Protein AF-A0A9D1NUB8-F1 (afdb_monomer_lite)

InterPro domains:
  IPR002508 N-acetylmuramoyl-L-alanine amidase, catalytic domain [PF01520] (4-63)
  IPR002508 N-acetylmuramoyl-L-alanine amidase, catalytic domain [cd02696] (1-63)
  IPR050695 N-acetylmuramoyl-L-alanine amidase 3 [PTHR30404] (4-66)

Secondary structure (DSSP, 8-state):
-HHHH-PPP--PPP-S--TTTTT-SS---------TTSHHHHHHHT-HHHHHHHHHHHHHHHHHHH-

Sequence (67 aa):
LCASTGTRNRGVMTTDTMSGINWSTIPVTIVEMGFMTNQTEDLNMASDSYQQKIAKGIADGIDQYYA

Organism: NCBI:txid2840913

pLDDT: mean 95.92, std 2.16, range [87.81, 98.5]

Structure (mmCIF, N/CA/C/O backbone):
data_AF-A0A9D1NUB8-F1
#
_entry.id   AF-A0A9D1NUB8-F1
#
loop_
_atom_site.group_PDB
_atom_site.id
_atom_site.type_symbol
_atom_site.label_atom_id
_atom_site.label_alt_id
_atom_site.label_comp_id
_atom_site.label_asym_id
_atom_site.label_entity_id
_atom_site.label_seq_id
_atom_site.pdbx_PDB_ins_code
_atom_site.Cartn_x
_atom_site.Cartn_y
_atom_site.Cartn_z
_atom_site.occupancy
_atom_site.B_iso_or_equiv
_atom_site.auth_seq_id
_atom_site.auth_comp_id
_atom_site.auth_asym_id
_atom_site.auth_atom_id
_atom_site.pdbx_PDB_model_num
ATOM 1 N N . LEU A 1 1 ? -6.509 2.807 -3.610 1.00 91.94 1 LEU A N 1
ATOM 2 C CA . LEU A 1 1 ? -6.377 2.975 -2.138 1.00 91.94 1 LEU A CA 1
ATOM 3 C C . LEU A 1 1 ? -7.018 4.261 -1.609 1.00 91.94 1 LEU A C 1
ATOM 5 O O . LEU A 1 1 ? -8.045 4.140 -0.961 1.00 91.94 1 LEU A O 1
ATOM 9 N N . CYS A 1 2 ? -6.495 5.464 -1.901 1.00 95.50 2 CYS A N 1
ATOM 10 C CA . CYS A 1 2 ? -6.960 6.712 -1.255 1.00 95.50 2 CYS A CA 1
ATOM 11 C C . CYS A 1 2 ? -8.472 6.969 -1.388 1.00 95.50 2 CYS A C 1
ATOM 13 O O . CYS A 1 2 ? -9.117 7.363 -0.425 1.00 95.50 2 CYS A O 1
ATOM 15 N N . ALA A 1 3 ? -9.060 6.685 -2.555 1.00 95.88 3 ALA A N 1
ATOM 16 C CA . ALA A 1 3 ? -10.506 6.806 -2.761 1.00 95.88 3 ALA A CA 1
ATOM 17 C C . ALA A 1 3 ? -11.330 5.829 -1.897 1.00 95.88 3 ALA A C 1
ATOM 19 O O . ALA A 1 3 ? -12.438 6.156 -1.492 1.00 95.88 3 ALA A O 1
ATOM 20 N N . SER A 1 4 ? -10.784 4.646 -1.592 1.00 95.88 4 SER A N 1
ATOM 21 C CA . SER A 1 4 ? -11.448 3.619 -0.777 1.00 95.88 4 SER A CA 1
ATOM 22 C C . SER A 1 4 ? -11.394 3.948 0.719 1.00 95.88 4 SER A C 1
ATOM 24 O O . SER A 1 4 ? -12.355 3.731 1.457 1.00 95.88 4 SER A O 1
ATOM 26 N N . THR A 1 5 ? -10.268 4.490 1.185 1.00 95.00 5 THR A N 1
ATOM 27 C CA . THR A 1 5 ? -10.020 4.771 2.608 1.00 95.00 5 THR A CA 1
ATOM 28 C C . THR A 1 5 ? -10.414 6.188 3.022 1.00 95.00 5 THR A C 1
ATOM 30 O O . THR A 1 5 ? -10.658 6.427 4.201 1.00 95.00 5 THR A O 1
ATOM 33 N N . GLY A 1 6 ? -10.481 7.128 2.074 1.00 95.56 6 GLY A N 1
ATOM 34 C CA . GLY A 1 6 ? -10.661 8.555 2.347 1.00 95.56 6 GLY A CA 1
ATOM 35 C C . GLY A 1 6 ? -9.394 9.248 2.859 1.00 95.56 6 GLY A C 1
ATOM 36 O O . GLY A 1 6 ? -9.466 10.383 3.326 1.00 95.56 6 GLY A O 1
ATOM 37 N N . THR A 1 7 ? -8.231 8.589 2.793 1.00 94.50 7 THR A N 1
ATOM 38 C CA . THR A 1 7 ? -6.964 9.185 3.234 1.00 94.50 7 THR A CA 1
ATOM 39 C C . THR A 1 7 ? -6.502 10.288 2.297 1.00 94.50 7 THR A C 1
ATOM 41 O O . THR A 1 7 ? -6.783 10.296 1.095 1.00 94.50 7 THR A O 1
ATOM 44 N N . ARG A 1 8 ? -5.720 11.222 2.849 1.00 95.75 8 ARG A N 1
ATOM 45 C CA . ARG A 1 8 ? -5.048 12.242 2.049 1.00 95.75 8 ARG A CA 1
ATOM 46 C C . ARG A 1 8 ? -4.121 11.568 1.035 1.00 95.75 8 ARG A C 1
ATOM 48 O O . ARG A 1 8 ? -3.168 10.895 1.413 1.00 95.75 8 ARG A O 1
ATOM 55 N N . ASN A 1 9 ? -4.352 11.832 -0.247 1.00 96.56 9 ASN A N 1
ATOM 56 C CA . ASN A 1 9 ? -3.451 11.400 -1.306 1.00 96.56 9 ASN A CA 1
ATOM 57 C C . ASN A 1 9 ? -2.140 12.202 -1.239 1.00 96.56 9 ASN A C 1
ATOM 59 O O . ASN A 1 9 ? -2.144 13.425 -1.400 1.00 96.56 9 ASN A O 1
ATOM 63 N N . ARG A 1 10 ? -1.026 11.513 -0.977 1.00 96.69 10 ARG A N 1
ATOM 64 C CA . ARG A 1 10 ? 0.324 12.100 -0.912 1.00 96.69 10 ARG A CA 1
ATOM 65 C C . ARG A 1 10 ? 1.105 11.973 -2.224 1.00 96.69 10 ARG A C 1
ATOM 67 O O . ARG A 1 10 ? 2.237 12.440 -2.289 1.00 96.69 10 ARG A O 1
ATOM 74 N N . GLY A 1 11 ? 0.494 11.395 -3.255 1.00 96.31 11 GLY A N 1
ATOM 75 C CA . GLY A 1 11 ? 1.121 11.142 -4.545 1.00 96.31 11 GLY A CA 1
ATOM 76 C C . GLY A 1 11 ? 1.988 9.884 -4.559 1.00 96.31 11 GLY A C 1
ATOM 77 O O . GLY A 1 11 ? 2.102 9.164 -3.568 1.00 96.31 11 GLY A O 1
ATOM 78 N N . VAL A 1 12 ? 2.582 9.631 -5.723 1.00 95.50 12 VAL A N 1
ATOM 79 C CA . VAL A 1 12 ? 3.523 8.532 -5.955 1.00 95.50 12 VAL A CA 1
ATOM 80 C C . VAL A 1 12 ? 4.939 9.085 -5.875 1.00 95.50 12 VAL A C 1
ATOM 82 O O . VAL A 1 12 ? 5.241 10.111 -6.484 1.00 95.50 12 VAL A O 1
ATOM 85 N N . MET A 1 13 ? 5.806 8.397 -5.137 1.00 94.88 13 MET A N 1
ATOM 86 C CA . MET A 1 13 ? 7.241 8.659 -5.130 1.00 94.88 13 MET A CA 1
ATOM 87 C C . MET A 1 13 ? 7.939 7.617 -6.001 1.00 94.88 13 MET A C 1
ATOM 89 O O . MET A 1 13 ? 7.742 6.420 -5.813 1.00 94.88 13 MET A O 1
ATOM 93 N N . THR A 1 14 ? 8.760 8.074 -6.941 1.00 94.31 14 THR A N 1
ATOM 94 C CA . THR A 1 14 ? 9.574 7.209 -7.802 1.00 94.31 14 THR A CA 1
ATOM 95 C C . THR A 1 14 ? 11.004 7.167 -7.282 1.00 94.31 14 THR A C 1
ATOM 97 O O . THR A 1 14 ? 11.624 8.216 -7.104 1.00 94.31 14 THR A O 1
ATOM 100 N N . THR A 1 15 ? 11.532 5.971 -7.038 1.00 93.56 15 THR A N 1
ATOM 101 C CA . THR A 1 15 ? 12.924 5.765 -6.626 1.00 93.56 15 THR A CA 1
ATOM 102 C C . THR A 1 15 ? 13.404 4.380 -7.046 1.00 93.56 15 THR A C 1
ATOM 104 O O . THR A 1 15 ? 12.645 3.422 -6.946 1.00 93.56 15 THR A O 1
ATOM 107 N N . ASP A 1 16 ? 14.673 4.275 -7.444 1.00 90.81 16 ASP A N 1
ATOM 108 C CA . ASP A 1 16 ? 15.340 3.008 -7.786 1.00 90.81 16 ASP A CA 1
ATOM 109 C C . ASP A 1 16 ? 16.371 2.588 -6.723 1.00 90.81 16 ASP A C 1
ATOM 111 O O . ASP A 1 16 ? 17.079 1.595 -6.872 1.00 90.81 16 ASP A O 1
ATOM 115 N N . THR A 1 17 ? 16.504 3.350 -5.633 1.00 93.69 17 THR A N 1
ATOM 116 C CA . THR A 1 17 ? 17.546 3.118 -4.614 1.00 93.69 17 THR A CA 1
ATOM 117 C C . THR A 1 17 ? 17.050 2.332 -3.407 1.00 93.69 17 THR A C 1
ATOM 119 O O . THR A 1 17 ? 17.838 1.962 -2.538 1.00 93.69 17 THR A O 1
ATOM 122 N N . MET A 1 18 ? 15.746 2.067 -3.330 1.00 93.12 18 MET A N 1
ATOM 123 C CA . MET A 1 18 ? 15.140 1.405 -2.184 1.00 93.12 18 MET A CA 1
ATOM 124 C C . MET A 1 18 ? 15.244 -0.118 -2.312 1.00 93.12 18 MET A C 1
ATOM 126 O O . MET A 1 18 ? 14.663 -0.715 -3.218 1.00 93.12 18 MET A O 1
ATOM 130 N N . SER A 1 19 ? 15.927 -0.745 -1.349 1.00 92.06 19 SER A N 1
ATOM 131 C CA . SER A 1 19 ? 16.208 -2.190 -1.305 1.00 92.06 19 SER A CA 1
ATOM 132 C C . SER A 1 19 ? 14.971 -3.084 -1.443 1.00 92.06 19 SER A C 1
ATOM 134 O O . SER A 1 19 ? 15.078 -4.226 -1.873 1.00 92.06 19 SER A O 1
ATOM 136 N N . GLY A 1 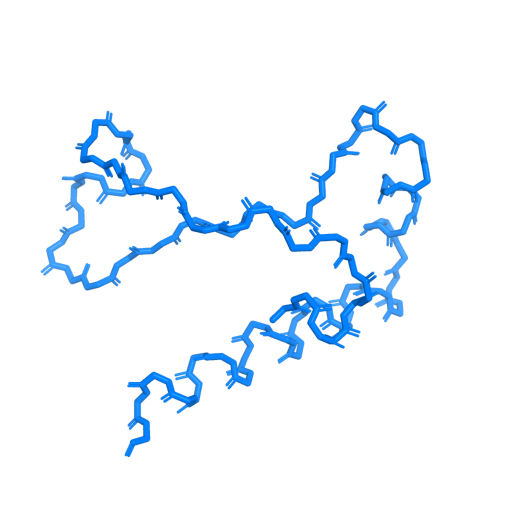20 ? 13.794 -2.581 -1.057 1.00 87.81 20 GLY A N 1
ATOM 137 C CA . GLY A 1 20 ? 12.530 -3.314 -1.148 1.00 87.81 20 GLY A CA 1
ATOM 138 C C . GLY A 1 20 ? 11.963 -3.443 -2.566 1.00 87.81 20 GLY A C 1
ATOM 139 O O . GLY A 1 20 ? 11.065 -4.251 -2.770 1.00 87.81 20 GLY A O 1
ATOM 140 N N . ILE A 1 21 ? 12.463 -2.668 -3.535 1.00 95.00 21 ILE A N 1
ATOM 141 C CA . ILE A 1 21 ? 11.957 -2.665 -4.920 1.00 95.00 21 ILE A CA 1
ATOM 142 C C . ILE A 1 21 ? 13.053 -2.796 -5.982 1.00 95.00 21 ILE A C 1
ATOM 144 O O . ILE A 1 21 ? 12.790 -3.319 -7.060 1.00 95.00 21 ILE A O 1
ATOM 148 N N . ASN A 1 22 ? 14.287 -2.383 -5.692 1.00 93.00 22 ASN A N 1
ATOM 149 C CA . ASN A 1 22 ? 15.342 -2.246 -6.702 1.00 93.00 22 ASN A CA 1
ATOM 150 C C . ASN A 1 22 ? 15.937 -3.565 -7.235 1.00 93.00 22 ASN A C 1
ATOM 152 O O . ASN A 1 22 ? 16.673 -3.542 -8.216 1.00 93.00 22 ASN A O 1
ATOM 156 N N . TRP A 1 23 ? 15.615 -4.707 -6.623 1.00 93.19 23 TRP A N 1
ATOM 157 C CA . TRP A 1 23 ? 16.004 -6.038 -7.115 1.00 93.19 23 TRP A CA 1
ATOM 158 C C . TRP A 1 23 ? 14.917 -6.708 -7.966 1.00 93.19 23 TRP A C 1
ATOM 160 O O . TRP A 1 23 ? 15.144 -7.795 -8.499 1.00 93.19 23 TRP A O 1
ATOM 170 N N . SER A 1 24 ? 13.725 -6.108 -8.070 1.00 93.94 24 SER A N 1
ATOM 171 C CA . SER A 1 24 ? 12.621 -6.697 -8.826 1.00 93.94 24 SER A CA 1
ATOM 172 C C . SER A 1 24 ? 12.871 -6.602 -10.328 1.00 93.94 24 SER A C 1
ATOM 174 O O . SER A 1 24 ? 13.204 -5.543 -10.852 1.00 93.94 24 SER A O 1
ATOM 176 N N . THR A 1 25 ? 12.652 -7.707 -11.036 1.00 94.69 25 THR A N 1
ATOM 177 C CA . THR A 1 25 ? 12.727 -7.773 -12.505 1.00 94.69 25 THR A CA 1
ATOM 178 C C . THR A 1 25 ? 11.363 -7.614 -13.183 1.00 94.69 25 THR A C 1
ATOM 180 O O . THR A 1 25 ? 11.274 -7.628 -14.408 1.00 94.69 25 THR A O 1
ATOM 183 N N . ILE A 1 26 ? 10.300 -7.4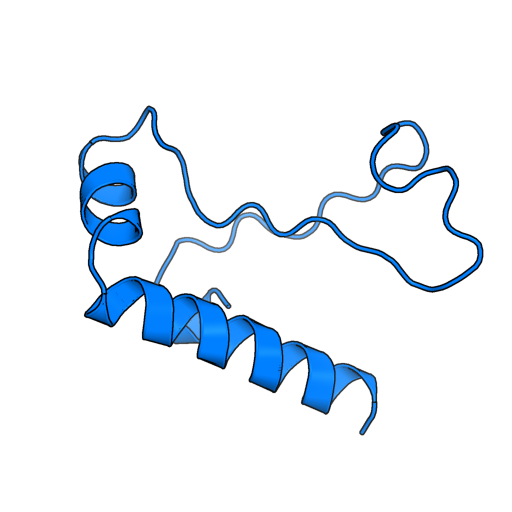54 -12.391 1.00 93.69 26 ILE A N 1
ATOM 184 C CA . ILE A 1 26 ? 8.919 -7.205 -12.824 1.00 93.69 26 ILE A CA 1
ATOM 185 C C . ILE A 1 26 ? 8.376 -5.939 -12.135 1.00 93.69 26 ILE A C 1
ATOM 187 O O . ILE A 1 26 ? 8.970 -5.501 -11.141 1.00 93.69 26 ILE A O 1
ATOM 191 N N . PRO A 1 27 ? 7.260 -5.345 -12.611 1.00 93.75 27 PRO A N 1
ATOM 192 C CA . PRO A 1 27 ? 6.661 -4.178 -11.967 1.00 93.75 27 PRO A CA 1
ATOM 193 C C . PRO A 1 27 ? 6.427 -4.402 -10.468 1.00 93.75 27 PRO A C 1
ATOM 195 O O . PRO A 1 27 ? 5.812 -5.388 -10.063 1.00 93.75 27 PRO A O 1
ATOM 198 N N . VAL A 1 28 ? 6.925 -3.478 -9.647 1.00 95.06 28 VAL A N 1
ATOM 199 C CA . VAL A 1 28 ? 6.834 -3.532 -8.186 1.00 95.06 28 VAL A CA 1
ATOM 200 C C . VAL A 1 28 ? 6.576 -2.134 -7.634 1.00 95.06 28 VAL A C 1
ATOM 202 O O . VAL A 1 28 ? 7.029 -1.131 -8.185 1.00 95.06 28 VAL A O 1
ATOM 205 N N . THR A 1 29 ? 5.838 -2.054 -6.535 1.00 94.88 29 THR A N 1
ATOM 206 C CA . THR A 1 29 ? 5.618 -0.809 -5.802 1.00 94.88 29 THR A CA 1
ATOM 207 C C . THR A 1 29 ? 5.443 -1.110 -4.316 1.00 94.88 29 THR A C 1
ATOM 209 O O . THR A 1 29 ? 5.037 -2.215 -3.954 1.00 94.88 29 THR A O 1
ATOM 212 N N . ILE A 1 30 ? 5.749 -0.136 -3.457 1.00 95.56 30 ILE A N 1
ATOM 213 C CA . ILE A 1 30 ? 5.437 -0.189 -2.024 1.00 95.56 30 ILE A CA 1
ATOM 214 C C . ILE A 1 30 ? 4.263 0.741 -1.761 1.00 95.56 30 ILE A C 1
ATOM 216 O O . ILE A 1 30 ? 4.236 1.884 -2.217 1.00 95.56 30 ILE A O 1
ATOM 220 N N . VAL A 1 31 ? 3.294 0.238 -1.004 1.00 95.56 31 VAL A N 1
ATOM 221 C CA . VAL A 1 31 ? 2.105 0.987 -0.617 1.00 95.56 31 VAL A CA 1
ATOM 222 C C . VAL A 1 31 ? 2.243 1.411 0.840 1.00 95.56 31 VAL A C 1
ATOM 224 O O . VAL A 1 31 ? 2.054 0.609 1.749 1.00 95.56 31 VAL A O 1
ATOM 227 N N . GLU A 1 32 ? 2.531 2.691 1.056 1.00 95.69 32 GLU A N 1
ATOM 228 C CA . GLU A 1 32 ? 2.499 3.306 2.384 1.00 95.69 32 GLU A CA 1
ATOM 229 C C . GLU A 1 32 ? 1.047 3.648 2.749 1.00 95.69 32 GLU A C 1
ATOM 231 O O . GLU A 1 32 ? 0.442 4.565 2.187 1.00 95.69 32 GLU A O 1
ATOM 236 N N . MET A 1 33 ? 0.452 2.862 3.649 1.00 94.94 33 MET A N 1
ATOM 237 C CA . MET A 1 33 ? -0.998 2.874 3.912 1.00 94.94 33 MET A CA 1
ATOM 238 C C . MET A 1 33 ? -1.434 3.925 4.947 1.00 94.94 33 MET A C 1
ATOM 240 O O . MET A 1 33 ? -2.613 4.283 4.992 1.00 94.94 33 MET A O 1
ATOM 244 N N . GLY A 1 34 ? -0.494 4.422 5.754 1.00 95.94 34 GLY A N 1
ATOM 245 C CA . GLY A 1 34 ? -0.715 5.410 6.809 1.00 95.94 34 GLY A CA 1
ATOM 246 C C . GLY A 1 34 ? 0.493 5.532 7.742 1.00 95.94 34 GLY A C 1
ATOM 247 O O . GLY A 1 34 ? 1.453 4.769 7.647 1.00 95.94 34 GLY A O 1
ATOM 248 N N . PHE A 1 35 ? 0.451 6.504 8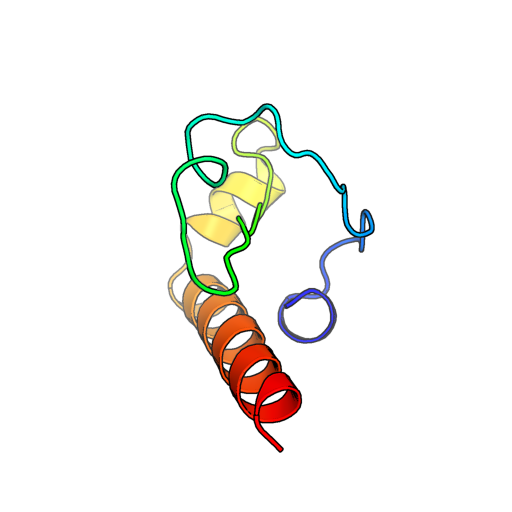.648 1.00 97.31 35 PHE A N 1
ATOM 249 C CA . PHE A 1 35 ? 1.500 6.785 9.624 1.00 97.31 35 PHE A CA 1
ATOM 250 C C . PHE A 1 35 ? 1.136 6.218 10.998 1.00 97.31 35 PHE A C 1
ATOM 252 O O . PHE A 1 35 ? 0.254 6.746 11.668 1.00 97.31 35 PHE A O 1
ATOM 259 N N . MET A 1 36 ? 1.894 5.232 11.485 1.00 97.06 36 MET A N 1
ATOM 260 C CA . MET A 1 36 ? 1.745 4.725 12.864 1.00 97.06 36 MET A CA 1
ATOM 261 C C . MET A 1 36 ? 2.057 5.794 13.929 1.00 97.06 36 MET A C 1
ATOM 263 O O . MET A 1 36 ? 1.574 5.742 15.052 1.00 97.06 36 MET A O 1
ATOM 267 N N . THR A 1 37 ? 2.853 6.813 13.585 1.00 98.06 37 THR A N 1
ATOM 268 C CA . THR A 1 37 ? 3.137 7.954 14.472 1.00 98.06 37 THR A CA 1
ATOM 269 C C . THR A 1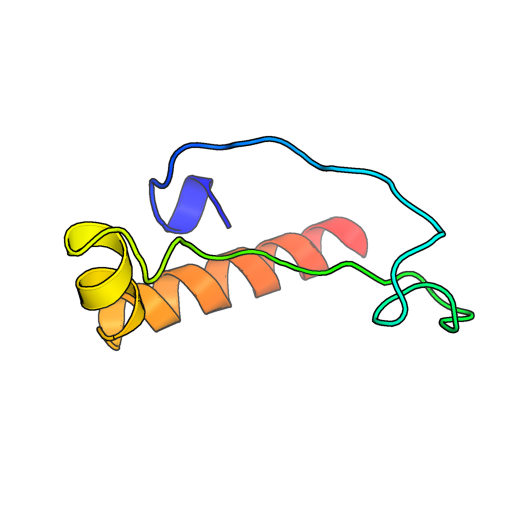 37 ? 1.969 8.936 14.590 1.00 98.06 37 THR A C 1
ATOM 271 O O . THR A 1 37 ? 1.997 9.819 15.448 1.00 98.06 37 THR A O 1
ATOM 274 N N . ASN A 1 38 ? 0.939 8.803 13.750 1.00 97.88 38 ASN A N 1
ATOM 275 C CA . ASN A 1 38 ? -0.308 9.539 13.877 1.00 97.88 38 ASN A CA 1
ATOM 276 C C . ASN A 1 38 ? -1.350 8.637 14.547 1.00 97.88 38 ASN A C 1
ATOM 278 O O . ASN A 1 38 ? -1.832 7.690 13.937 1.00 97.88 38 ASN A O 1
ATOM 282 N N . GLN A 1 39 ? -1.748 8.972 15.776 1.00 97.81 39 GLN A N 1
ATOM 283 C CA . GLN A 1 39 ? -2.675 8.158 16.571 1.00 97.81 39 GLN A CA 1
ATOM 284 C C . GLN A 1 39 ? -3.980 7.809 15.834 1.00 97.81 39 GLN A C 1
ATOM 286 O O . GLN A 1 39 ? -4.498 6.709 15.988 1.00 97.81 39 GLN A O 1
ATOM 291 N N . THR A 1 40 ? -4.537 8.733 15.043 1.00 96.75 40 THR A N 1
ATOM 292 C CA . THR A 1 40 ? -5.791 8.471 14.318 1.00 96.75 40 THR A CA 1
ATOM 293 C C . THR A 1 40 ? -5.573 7.476 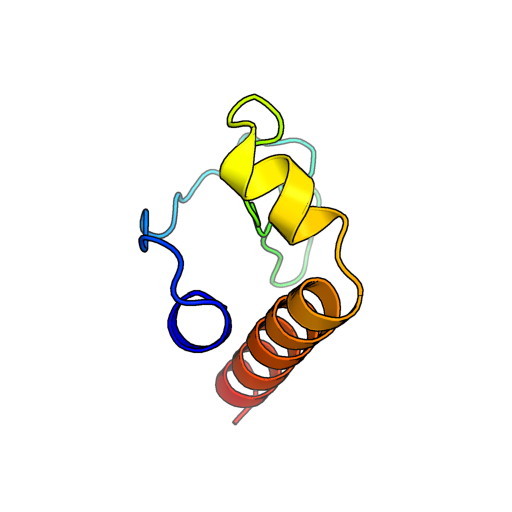13.185 1.00 96.75 40 THR A C 1
ATOM 295 O O . THR A 1 40 ? -6.379 6.567 13.000 1.00 96.75 40 THR A O 1
ATOM 298 N N . GLU A 1 41 ? -4.489 7.630 12.425 1.00 97.31 41 GLU A N 1
ATOM 299 C CA . GLU A 1 41 ? -4.163 6.698 11.344 1.00 97.31 41 GLU A CA 1
ATOM 300 C C . GLU A 1 41 ? -3.773 5.320 11.885 1.00 97.31 41 GLU A C 1
ATOM 302 O O . GLU A 1 41 ? -4.209 4.320 11.324 1.00 97.31 41 GLU A O 1
ATOM 307 N N . ASP A 1 42 ? -3.046 5.262 12.999 1.00 98.06 42 ASP A N 1
ATOM 308 C CA . ASP A 1 42 ? -2.678 4.019 13.681 1.00 98.06 42 ASP A CA 1
ATOM 309 C C . ASP A 1 42 ? -3.914 3.221 14.130 1.00 98.06 42 ASP A C 1
ATOM 311 O O . ASP A 1 42 ? -4.101 2.068 13.737 1.00 98.06 42 ASP A O 1
ATOM 315 N N . LEU A 1 43 ? -4.837 3.871 14.851 1.00 98.06 43 LEU A N 1
ATOM 316 C CA . LEU A 1 43 ? -6.094 3.250 15.282 1.00 98.06 43 LEU A CA 1
ATOM 317 C C . LEU A 1 43 ? -6.962 2.810 14.097 1.00 98.06 43 LEU A C 1
ATOM 319 O O . LEU A 1 43 ? -7.599 1.757 14.154 1.00 98.06 43 LEU A O 1
ATOM 323 N N . ASN A 1 44 ? -6.979 3.589 13.012 1.00 97.38 44 ASN A N 1
ATOM 324 C CA . ASN A 1 44 ? -7.677 3.195 11.794 1.00 97.38 44 ASN A CA 1
ATOM 325 C C . ASN A 1 44 ? -7.028 1.954 11.172 1.00 97.38 44 ASN A C 1
ATOM 327 O O . ASN A 1 44 ? -7.733 0.998 10.874 1.00 97.38 44 ASN A O 1
ATOM 331 N N . MET A 1 45 ? -5.703 1.922 11.006 1.00 97.06 45 MET A N 1
ATOM 332 C CA . MET A 1 45 ? -4.994 0.773 10.426 1.00 97.06 45 MET A CA 1
ATOM 333 C C . MET A 1 45 ? -5.128 -0.502 11.272 1.00 97.06 45 MET A C 1
ATOM 335 O O . MET A 1 45 ? -5.093 -1.603 10.720 1.00 97.06 45 MET A O 1
ATOM 339 N N . ALA A 1 46 ? -5.349 -0.371 12.580 1.00 97.56 46 ALA A N 1
ATOM 340 C CA . ALA A 1 46 ? -5.645 -1.490 13.470 1.00 97.56 46 ALA A CA 1
ATOM 341 C C . ALA A 1 46 ? -7.099 -2.007 13.374 1.00 97.56 46 ALA A C 1
ATOM 343 O O . ALA A 1 46 ? -7.396 -3.074 13.904 1.00 97.56 46 ALA A O 1
ATOM 344 N N . SER A 1 47 ? -8.015 -1.282 12.719 1.00 98.00 47 SER A N 1
ATOM 345 C CA . SER A 1 47 ? -9.420 -1.686 12.579 1.00 98.00 47 SER A CA 1
ATOM 346 C C . SER A 1 47 ? -9.639 -2.626 11.394 1.00 98.00 47 SER A C 1
ATOM 348 O O . SER A 1 47 ? -9.372 -2.254 10.249 1.00 98.00 47 SER A O 1
ATOM 350 N N . ASP A 1 48 ? -10.279 -3.774 11.635 1.00 98.44 48 ASP A N 1
ATOM 351 C CA . ASP A 1 48 ? -10.675 -4.733 10.591 1.00 98.44 48 ASP A CA 1
ATOM 352 C C . ASP A 1 48 ? -11.436 -4.066 9.437 1.00 98.44 48 ASP A C 1
ATOM 354 O O . ASP A 1 48 ? -11.143 -4.271 8.260 1.00 98.44 48 ASP A O 1
ATOM 358 N N . SER A 1 49 ? -12.403 -3.204 9.767 1.00 98.06 49 SER A N 1
ATOM 359 C CA . SER A 1 49 ? -13.236 -2.523 8.770 1.00 98.06 49 SER A CA 1
ATOM 360 C C . SER A 1 49 ? -12.426 -1.617 7.840 1.00 98.06 49 SER A C 1
ATOM 362 O O . SER A 1 49 ? -12.745 -1.467 6.658 1.00 98.06 49 SER A O 1
ATOM 364 N N . TYR A 1 50 ? -11.359 -1.019 8.361 1.00 98.06 50 TYR A N 1
ATOM 365 C CA . TYR A 1 50 ? -10.496 -0.128 7.608 1.00 98.06 50 TYR A CA 1
ATOM 366 C C . TYR A 1 50 ? -9.456 -0.913 6.807 1.00 98.06 50 TYR A C 1
ATOM 368 O O . TYR A 1 50 ? -9.198 -0.578 5.651 1.00 98.06 50 TYR A O 1
ATOM 376 N N . GLN A 1 51 ? -8.942 -2.015 7.359 1.00 98.25 51 GLN A N 1
ATOM 377 C CA . GLN A 1 51 ? -8.098 -2.961 6.628 1.00 98.25 51 GLN A CA 1
ATOM 378 C C . GLN A 1 51 ? -8.818 -3.515 5.394 1.00 98.25 51 GLN A C 1
ATOM 380 O O . GLN A 1 51 ? -8.216 -3.589 4.324 1.00 98.25 51 GLN A O 1
ATOM 385 N N . GLN A 1 52 ? -10.124 -3.796 5.482 1.00 98.50 52 GLN A N 1
ATOM 386 C CA . GLN A 1 52 ? -10.917 -4.197 4.311 1.00 98.50 52 GLN A CA 1
ATOM 387 C C . GLN A 1 52 ? -10.995 -3.096 3.243 1.00 98.50 52 GLN A C 1
ATOM 389 O O . GLN A 1 52 ? -10.882 -3.382 2.050 1.00 98.50 52 GLN A O 1
ATOM 394 N N . LYS A 1 53 ? -11.122 -1.822 3.640 1.00 98.25 53 LYS A N 1
ATOM 395 C CA . LYS A 1 53 ? -11.077 -0.693 2.691 1.00 98.25 53 LYS A CA 1
ATOM 396 C C . LYS A 1 53 ? -9.712 -0.569 2.020 1.00 98.25 53 LYS A C 1
ATOM 398 O O . LYS A 1 53 ? -9.654 -0.312 0.814 1.00 98.25 53 LYS A O 1
ATOM 403 N N . ILE A 1 54 ? -8.630 -0.752 2.778 1.00 98.06 54 ILE A N 1
ATOM 404 C CA . ILE A 1 54 ? -7.261 -0.771 2.253 1.00 98.06 54 ILE A CA 1
ATOM 405 C C . ILE A 1 54 ? -7.119 -1.903 1.232 1.00 98.06 54 ILE A C 1
ATOM 407 O O . ILE A 1 54 ? -6.771 -1.631 0.083 1.00 98.06 54 ILE A O 1
ATOM 411 N N . ALA A 1 55 ? -7.452 -3.138 1.618 1.00 98.12 55 ALA A N 1
ATOM 412 C CA . ALA A 1 55 ? -7.321 -4.325 0.778 1.00 98.12 55 ALA A CA 1
ATOM 413 C C . ALA A 1 55 ? -8.123 -4.192 -0.521 1.00 98.12 55 ALA A C 1
ATOM 415 O O . ALA A 1 55 ? -7.560 -4.350 -1.604 1.00 98.12 55 ALA A O 1
ATOM 416 N N . LYS A 1 56 ? -9.399 -3.790 -0.430 1.00 98.25 56 LYS A N 1
ATOM 417 C CA . LYS A 1 56 ? -10.226 -3.501 -1.609 1.00 98.25 56 LYS A CA 1
ATOM 418 C C . LYS A 1 56 ? -9.580 -2.445 -2.502 1.00 98.25 56 LYS A C 1
ATOM 420 O O . LYS A 1 56 ? -9.480 -2.625 -3.708 1.00 98.25 56 LYS A O 1
ATOM 425 N N . GLY A 1 57 ? -9.107 -1.349 -1.912 1.00 98.00 57 GLY A N 1
ATOM 426 C CA . GLY A 1 57 ? -8.490 -0.266 -2.665 1.00 98.00 57 GLY A CA 1
ATOM 427 C C . GLY A 1 57 ? -7.155 -0.633 -3.323 1.00 98.00 57 GLY A C 1
ATOM 428 O O . GLY A 1 57 ? -6.748 0.088 -4.235 1.00 98.00 57 GLY A O 1
ATOM 429 N N . ILE A 1 58 ? -6.460 -1.668 -2.844 1.00 98.00 58 ILE A N 1
ATOM 430 C CA . ILE A 1 58 ? -5.265 -2.240 -3.480 1.00 98.00 58 ILE A CA 1
ATOM 431 C C . ILE A 1 58 ? -5.692 -3.174 -4.614 1.00 98.00 58 ILE A C 1
ATOM 433 O O . ILE A 1 58 ? -5.226 -2.988 -5.734 1.00 98.00 58 ILE A O 1
ATOM 437 N N . ALA A 1 59 ? -6.618 -4.102 -4.351 1.00 98.12 59 ALA A N 1
ATOM 438 C CA . ALA A 1 59 ? -7.135 -5.043 -5.345 1.00 98.12 59 ALA A CA 1
ATOM 439 C C . ALA A 1 59 ? -7.725 -4.321 -6.567 1.00 98.12 59 ALA A C 1
ATOM 441 O O . ALA A 1 59 ? -7.256 -4.537 -7.679 1.00 98.12 59 ALA A O 1
ATOM 442 N N . ASP A 1 60 ? -8.628 -3.356 -6.352 1.00 98.06 60 ASP A N 1
ATOM 443 C CA . ASP A 1 60 ? -9.234 -2.565 -7.433 1.00 98.06 60 ASP A CA 1
ATOM 444 C C . ASP A 1 60 ? -8.173 -1.809 -8.264 1.00 98.06 60 ASP A C 1
ATOM 446 O O . ASP A 1 60 ? -8.381 -1.527 -9.442 1.00 98.06 60 ASP A O 1
ATOM 450 N N . GLY A 1 61 ? -7.050 -1.419 -7.646 1.00 96.69 61 GLY A N 1
ATOM 451 C CA . GLY A 1 61 ? -5.947 -0.739 -8.330 1.00 96.69 61 GLY A CA 1
ATOM 452 C C . GLY A 1 61 ? -5.092 -1.689 -9.170 1.00 96.69 61 GLY A C 1
ATOM 453 O O . GLY A 1 61 ? -4.656 -1.309 -10.253 1.00 96.69 61 GLY A O 1
ATOM 454 N N . ILE A 1 62 ? -4.883 -2.917 -8.692 1.00 97.25 62 ILE A N 1
ATOM 455 C CA . ILE A 1 62 ? -4.208 -3.979 -9.447 1.00 97.25 62 ILE A CA 1
ATOM 456 C C . ILE A 1 62 ? -5.068 -4.389 -10.645 1.00 97.25 62 ILE A C 1
ATOM 458 O O . ILE A 1 62 ? -4.550 -4.453 -11.756 1.00 97.25 62 ILE A O 1
ATOM 462 N N . ASP A 1 63 ? -6.374 -4.581 -10.447 1.00 97.94 63 ASP A N 1
ATOM 463 C CA . ASP A 1 63 ? -7.307 -4.911 -11.531 1.00 97.94 63 ASP A CA 1
ATOM 464 C C . ASP A 1 63 ? -7.281 -3.840 -12.633 1.00 97.94 63 ASP A C 1
ATOM 466 O O . ASP A 1 63 ? -7.208 -4.166 -13.813 1.00 97.94 63 ASP A O 1
ATOM 470 N N . GLN A 1 64 ? -7.253 -2.556 -12.257 1.00 96.81 64 GLN A N 1
ATOM 471 C CA . GLN A 1 64 ? -7.130 -1.443 -13.208 1.00 96.81 64 GLN A CA 1
ATOM 472 C C . GLN A 1 64 ? -5.793 -1.406 -13.956 1.00 96.81 64 GLN A C 1
ATOM 474 O O . GLN A 1 64 ?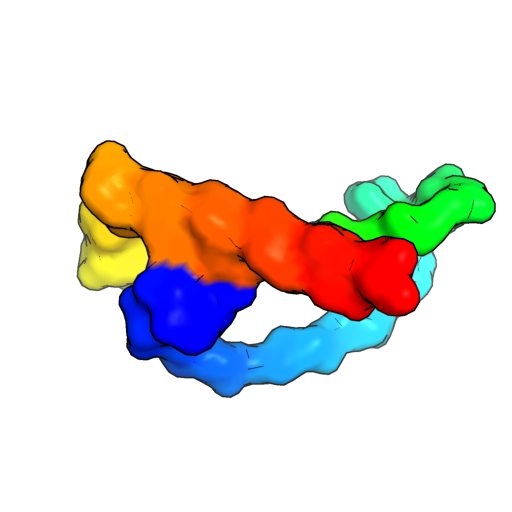 -5.748 -0.905 -15.073 1.00 96.81 64 GLN A O 1
ATOM 479 N N . TYR A 1 65 ? -4.703 -1.883 -13.353 1.00 95.50 65 TYR A N 1
ATOM 480 C CA . TYR A 1 65 ? -3.394 -1.916 -14.008 1.00 95.50 65 TYR A CA 1
ATOM 481 C C . TYR A 1 65 ? -3.321 -2.981 -15.111 1.00 95.50 65 TYR A C 1
ATOM 483 O O . TYR A 1 65 ? -2.602 -2.797 -16.091 1.00 95.50 65 TYR A O 1
ATOM 491 N N . TYR A 1 66 ? -4.057 -4.083 -14.946 1.00 95.94 66 TYR A N 1
ATOM 492 C CA . TYR A 1 66 ? -4.086 -5.205 -15.888 1.00 95.94 66 TYR A CA 1
ATOM 493 C C . TYR A 1 66 ? -5.275 -5.190 -16.867 1.00 95.94 66 TYR A C 1
ATOM 495 O O . TYR A 1 66 ? -5.353 -6.087 -17.708 1.00 95.94 66 TYR A O 1
ATOM 503 N N . ALA A 1 67 ? -6.190 -4.224 -16.750 1.00 91.88 67 ALA A N 1
ATOM 504 C CA . ALA A 1 67 ? -7.315 -4.028 -17.670 1.00 91.88 67 ALA A CA 1
ATOM 505 C C . ALA A 1 67 ? -6.870 -3.408 -19.004 1.00 91.88 67 ALA A C 1
ATOM 507 O O . ALA A 1 67 ? -7.402 -3.851 -20.049 1.00 91.88 67 ALA A O 1
#

Foldseek 3Di:
DCVLQVDDDPDDDDDCPDPVPVPDPDDDDDDPQDDCVDVVRVVLCVDPVNVVSVVVVVVVVVVVVVD

Radius of gyration: 13.39 Å; chains: 1; bounding box: 31×20×34 Å